Protein AF-A0A7C4GXL9-F1 (afdb_monomer_lite)

Sequence (65 aa):
MLPSLSVVIPTLNRPKALRHTLIDLLKQDYPIGRWEIVVVDQSDIETQLPPYSGVSLRHLRTTKK

Secondary structure (DSSP, 8-state):
---SEEEEEEESS-HHHHHHHHHHHTT--SPTTSEEEEEEE---STTPPPPP-BTTEEEEE----

Radius of gyration: 12.3 Å; chains: 1; bounding box: 34×20×31 Å

Foldseek 3Di:
DAAPEEAEAEDELPQPVVVVVVVVVVPDPPDPPNYAYEYEYAYDPVSDHDDDDDPRYHYHYDHDD

pLDDT: mean 86.07, std 9.47, range [59.22, 95.75]

Structure (mmCIF, N/CA/C/O backbone):
data_AF-A0A7C4GXL9-F1
#
_entry.id   AF-A0A7C4GXL9-F1
#
loop_
_atom_site.group_PDB
_atom_site.id
_atom_site.type_symbol
_atom_site.label_atom_id
_atom_site.label_alt_id
_atom_site.label_comp_id
_atom_site.label_asym_id
_atom_site.label_entity_id
_atom_site.label_seq_id
_atom_site.pdbx_PDB_ins_code
_atom_site.Cartn_x
_atom_site.Cartn_y
_atom_site.Cartn_z
_atom_site.occupancy
_atom_site.B_iso_or_equiv
_atom_site.auth_seq_id
_atom_site.auth_comp_id
_atom_site.auth_asym_id
_atom_site.auth_atom_id
_atom_site.pdbx_PDB_model_num
ATOM 1 N N . MET A 1 1 ? -2.787 3.505 20.240 1.00 66.00 1 MET A N 1
ATOM 2 C CA . MET A 1 1 ? -3.336 2.159 19.953 1.00 66.00 1 MET A CA 1
ATOM 3 C C . MET A 1 1 ? -2.383 1.436 19.018 1.00 66.00 1 MET A C 1
ATOM 5 O O . MET A 1 1 ? -1.738 2.110 18.226 1.00 66.00 1 MET A O 1
ATOM 9 N N . LEU A 1 2 ? -2.278 0.110 19.118 1.00 80.19 2 LEU A N 1
ATOM 10 C CA . LEU A 1 2 ? -1.533 -0.704 18.152 1.00 80.19 2 LEU A CA 1
ATOM 11 C C . LEU A 1 2 ? -2.403 -0.969 16.908 1.00 80.19 2 LEU A C 1
ATOM 13 O O . LEU A 1 2 ? -3.627 -1.074 17.062 1.00 80.19 2 LEU A O 1
ATOM 17 N N . PRO A 1 3 ? -1.814 -1.057 15.701 1.00 86.94 3 PRO A N 1
ATOM 18 C CA . PRO A 1 3 ? -2.557 -1.448 14.510 1.00 86.94 3 PRO A CA 1
ATOM 19 C C . PRO A 1 3 ? -3.121 -2.863 14.688 1.00 86.94 3 PRO A C 1
ATOM 21 O O . PRO A 1 3 ? -2.463 -3.739 15.244 1.00 86.94 3 PRO A O 1
ATOM 24 N N . SER A 1 4 ? -4.354 -3.083 14.229 1.00 94.19 4 SER A N 1
ATOM 25 C CA . SER A 1 4 ? -4.984 -4.410 14.202 1.00 94.19 4 SER A CA 1
ATOM 26 C C . SER A 1 4 ? -4.754 -5.153 12.886 1.00 94.19 4 SER A C 1
ATOM 28 O O . SER A 1 4 ? -5.085 -6.330 12.792 1.00 94.19 4 SER A O 1
ATOM 30 N N . LEU A 1 5 ? -4.211 -4.468 11.877 1.00 93.44 5 LEU A 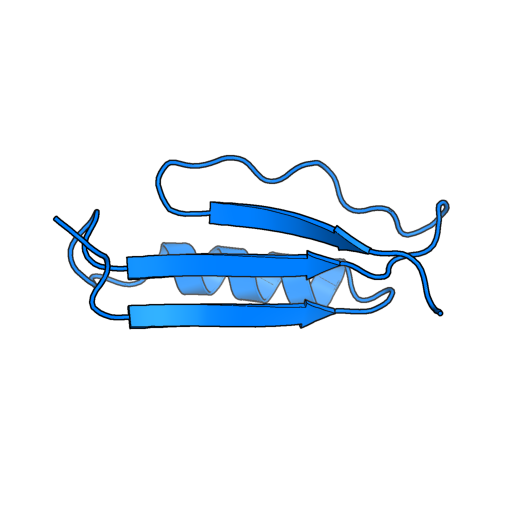N 1
ATOM 31 C CA . LEU A 1 5 ? -3.919 -5.004 10.553 1.00 93.44 5 LEU A CA 1
ATOM 32 C C . LEU A 1 5 ? -2.611 -4.408 10.023 1.00 93.44 5 LEU A C 1
ATOM 34 O O . LEU A 1 5 ? -2.432 -3.190 10.044 1.00 93.44 5 LEU A O 1
ATOM 38 N N . SER A 1 6 ? -1.745 -5.255 9.476 1.00 94.44 6 SER A N 1
ATOM 39 C CA . SER A 1 6 ? -0.516 -4.829 8.803 1.00 94.44 6 SER A CA 1
ATOM 40 C C . SER A 1 6 ? -0.469 -5.432 7.401 1.00 94.44 6 SER A C 1
ATOM 42 O O . SER A 1 6 ? -0.576 -6.647 7.238 1.00 94.44 6 SER A O 1
ATOM 44 N N . VAL A 1 7 ? -0.298 -4.587 6.385 1.00 95.25 7 VAL A N 1
ATOM 45 C CA . VAL A 1 7 ? -0.092 -5.011 4.995 1.00 95.25 7 VAL A CA 1
ATOM 46 C C . VAL A 1 7 ? 1.403 -5.001 4.712 1.00 95.25 7 VAL A C 1
ATOM 48 O O . VAL A 1 7 ? 2.015 -3.937 4.636 1.00 95.25 7 VAL A O 1
ATOM 51 N N . VAL A 1 8 ? 2.005 -6.180 4.564 1.00 95.75 8 VAL A N 1
ATOM 52 C CA . VAL A 1 8 ? 3.442 -6.315 4.289 1.00 95.75 8 VAL A CA 1
ATOM 53 C C . VAL A 1 8 ? 3.657 -6.560 2.798 1.00 95.75 8 VAL A C 1
ATOM 55 O O . VAL A 1 8 ? 3.134 -7.528 2.249 1.00 95.75 8 VAL A O 1
ATOM 58 N N . ILE A 1 9 ? 4.434 -5.693 2.144 1.00 95.12 9 ILE A N 1
ATOM 59 C CA . ILE A 1 9 ? 4.697 -5.743 0.701 1.00 95.12 9 ILE A CA 1
ATOM 60 C C . ILE A 1 9 ? 6.193 -5.977 0.461 1.00 95.12 9 ILE A C 1
ATOM 62 O O . ILE A 1 9 ? 6.959 -5.012 0.391 1.00 95.12 9 ILE A O 1
ATOM 66 N N . PRO A 1 10 ? 6.636 -7.236 0.327 1.00 94.25 10 PRO A N 1
ATOM 67 C CA . PRO A 1 10 ? 7.966 -7.528 -0.181 1.00 94.25 10 PRO A CA 1
ATOM 68 C C .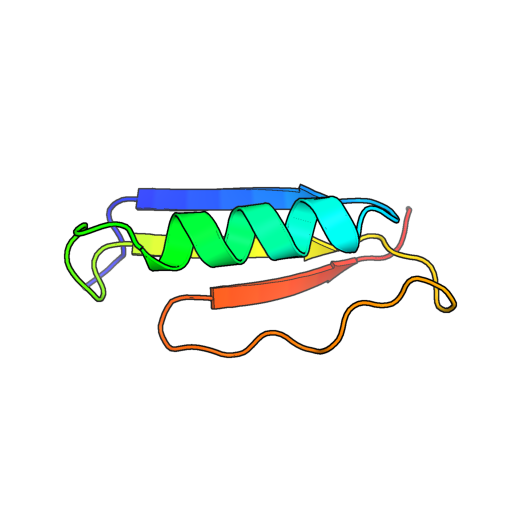 PRO A 1 10 ? 8.025 -7.221 -1.679 1.00 94.25 10 PRO A C 1
ATOM 70 O O . PRO A 1 10 ? 7.164 -7.644 -2.453 1.00 94.25 10 PRO A O 1
ATOM 73 N N . THR A 1 11 ? 9.046 -6.481 -2.101 1.00 91.62 11 THR A N 1
ATOM 74 C CA . THR A 1 11 ? 9.227 -6.100 -3.503 1.00 91.62 11 THR A CA 1
ATOM 75 C C . THR A 1 11 ? 10.700 -6.086 -3.900 1.00 91.62 11 THR A C 1
ATOM 77 O O . THR A 1 11 ? 11.578 -5.754 -3.106 1.00 91.62 11 THR A O 1
ATOM 80 N N . LEU A 1 12 ? 10.964 -6.454 -5.154 1.00 92.25 12 LEU A N 1
ATOM 81 C CA . LEU A 1 12 ? 12.288 -6.466 -5.772 1.00 92.25 12 LEU A CA 1
ATOM 82 C C . LEU A 1 12 ? 12.158 -5.917 -7.192 1.00 92.25 12 LEU A C 1
ATOM 84 O O . LEU A 1 12 ? 11.547 -6.565 -8.041 1.00 92.25 12 LEU A O 1
ATOM 88 N N . ASN A 1 13 ? 12.717 -4.733 -7.446 1.00 89.94 13 ASN A N 1
ATOM 89 C CA . ASN A 1 13 ? 12.768 -4.100 -8.770 1.00 89.94 13 ASN A CA 1
ATOM 90 C C . ASN A 1 13 ? 11.392 -3.997 -9.474 1.00 89.94 13 ASN A C 1
ATOM 92 O O . ASN A 1 13 ? 11.297 -4.094 -10.698 1.00 89.94 13 ASN A O 1
ATOM 96 N N . ARG A 1 14 ? 10.291 -3.803 -8.723 1.00 91.25 14 ARG A N 1
ATOM 97 C CA . ARG A 1 14 ? 8.923 -3.653 -9.278 1.00 91.25 14 ARG A CA 1
ATOM 98 C C . ARG A 1 14 ? 8.289 -2.286 -8.995 1.00 91.25 14 ARG A C 1
ATOM 100 O O . ARG A 1 14 ? 7.201 -2.223 -8.415 1.00 91.25 14 ARG A O 1
ATOM 107 N N . PRO A 1 15 ? 8.902 -1.175 -9.438 1.00 89.31 15 PRO A N 1
ATOM 108 C CA . PRO A 1 15 ? 8.477 0.154 -9.016 1.00 89.31 15 PRO A CA 1
ATOM 109 C C . PRO A 1 15 ? 7.067 0.537 -9.492 1.00 89.31 15 PRO A C 1
ATOM 111 O O . PRO A 1 15 ? 6.285 1.105 -8.732 1.00 89.31 15 PRO A O 1
ATOM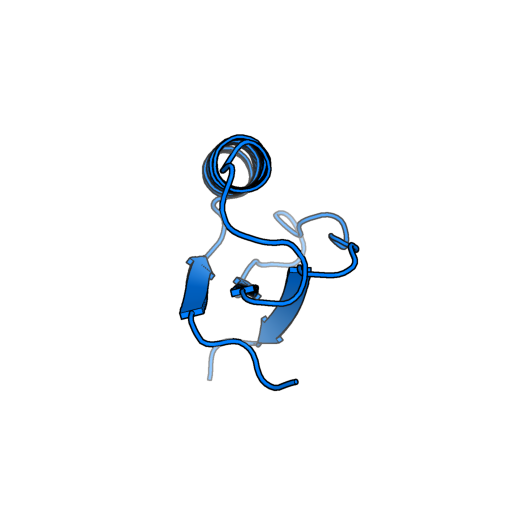 114 N N . LYS A 1 16 ? 6.694 0.174 -10.729 1.00 91.19 16 LYS A N 1
ATOM 115 C CA . LYS A 1 16 ? 5.348 0.443 -11.273 1.00 91.19 16 LYS A CA 1
ATOM 116 C C . LYS A 1 16 ? 4.251 -0.302 -10.515 1.00 91.19 16 LYS A C 1
ATOM 118 O O . LYS A 1 16 ? 3.241 0.300 -10.164 1.00 91.19 16 LYS A O 1
ATOM 123 N N . ALA A 1 17 ? 4.454 -1.597 -10.271 1.00 92.75 17 ALA A N 1
ATOM 124 C CA . ALA A 1 17 ? 3.473 -2.419 -9.571 1.00 92.75 17 ALA A CA 1
ATOM 125 C C . ALA A 1 17 ? 3.288 -1.927 -8.133 1.00 92.75 17 ALA A C 1
ATOM 127 O O . ALA A 1 17 ? 2.157 -1.677 -7.733 1.00 92.75 17 ALA A O 1
ATOM 128 N N . LEU A 1 18 ? 4.391 -1.679 -7.411 1.00 92.56 18 LEU A N 1
ATOM 129 C CA . LEU A 1 18 ? 4.320 -1.141 -6.055 1.00 92.56 18 LEU A CA 1
ATOM 130 C C . LEU A 1 18 ? 3.554 0.183 -6.021 1.00 92.56 18 LEU A C 1
ATOM 132 O O . LEU A 1 18 ? 2.673 0.350 -5.185 1.00 92.56 18 LEU A O 1
ATOM 136 N N . ARG A 1 19 ? 3.851 1.113 -6.936 1.00 91.25 19 ARG A N 1
ATOM 137 C CA . ARG A 1 19 ? 3.159 2.404 -6.988 1.00 91.25 19 ARG A CA 1
ATOM 138 C C . ARG A 1 19 ? 1.646 2.234 -7.125 1.00 91.25 19 ARG A C 1
ATOM 140 O O . ARG A 1 19 ? 0.909 2.899 -6.404 1.00 91.25 19 ARG A O 1
ATOM 147 N N . HIS A 1 20 ? 1.182 1.376 -8.032 1.00 94.25 20 HIS A N 1
ATOM 148 C CA . HIS A 1 20 ? -0.252 1.126 -8.195 1.00 94.25 20 HIS A CA 1
ATOM 149 C C . HIS A 1 20 ? -0.855 0.480 -6.944 1.00 94.25 20 HIS A C 1
ATOM 151 O O . HIS A 1 20 ? -1.866 0.967 -6.449 1.00 94.25 20 HIS A O 1
ATOM 157 N N . THR A 1 21 ? -0.185 -0.521 -6.365 1.00 94.25 21 THR A N 1
ATOM 158 C CA . THR A 1 21 ? -0.620 -1.145 -5.108 1.00 94.25 21 THR A CA 1
ATOM 159 C C . THR A 1 21 ? -0.763 -0.120 -3.983 1.00 94.25 21 THR A C 1
ATOM 161 O O . THR A 1 21 ? -1.779 -0.109 -3.298 1.00 94.25 21 THR A O 1
ATOM 164 N N . LEU A 1 22 ? 0.215 0.773 -3.801 1.00 92.44 22 LEU A N 1
ATOM 165 C CA . LEU A 1 22 ? 0.155 1.815 -2.773 1.00 92.44 22 LEU A CA 1
ATOM 166 C C . LEU A 1 22 ? -0.993 2.799 -3.023 1.00 92.44 22 LEU A C 1
ATOM 168 O O . LEU A 1 22 ? -1.701 3.147 -2.084 1.00 92.44 22 LEU A O 1
ATOM 172 N N . ILE A 1 23 ? -1.211 3.216 -4.274 1.00 91.94 23 ILE A N 1
ATOM 173 C CA . ILE A 1 23 ? -2.336 4.092 -4.637 1.00 91.94 23 ILE A CA 1
ATOM 174 C C . ILE A 1 23 ? -3.674 3.436 -4.288 1.00 91.94 23 ILE A C 1
ATOM 176 O O . ILE A 1 23 ? -4.558 4.110 -3.769 1.00 91.94 23 ILE A O 1
ATOM 180 N N . ASP A 1 24 ? -3.833 2.143 -4.557 1.00 93.62 24 ASP A N 1
ATOM 181 C CA . ASP A 1 24 ? -5.091 1.444 -4.295 1.00 93.62 24 ASP A CA 1
ATOM 182 C C . ASP A 1 24 ? -5.299 1.142 -2.807 1.00 93.62 24 ASP A C 1
ATOM 184 O O . ASP A 1 24 ? -6.418 1.261 -2.305 1.00 93.62 24 ASP A O 1
ATOM 188 N N . LEU A 1 25 ? -4.228 0.849 -2.065 1.00 92.38 25 LEU A N 1
ATOM 189 C CA . LEU A 1 25 ? -4.291 0.723 -0.609 1.00 92.38 25 LEU A CA 1
ATOM 190 C C . LEU A 1 25 ? -4.682 2.051 0.053 1.00 92.38 25 LEU A C 1
ATOM 192 O O . LEU A 1 25 ? -5.509 2.074 0.955 1.00 92.38 25 LEU A O 1
ATOM 196 N N . LEU A 1 26 ? -4.167 3.185 -0.418 1.00 88.12 26 LEU A N 1
ATOM 197 C CA . LEU A 1 26 ? -4.522 4.490 0.151 1.00 88.12 26 LEU A CA 1
ATOM 198 C C . LEU A 1 26 ? -5.995 4.886 -0.057 1.00 88.12 26 LEU A C 1
ATOM 200 O O . LEU A 1 26 ? -6.458 5.819 0.594 1.00 88.12 26 LEU A O 1
ATOM 204 N N . LYS A 1 27 ? -6.736 4.193 -0.931 1.00 91.19 27 LYS A N 1
ATOM 205 C CA . LYS A 1 27 ? -8.178 4.409 -1.146 1.00 91.19 27 LYS A CA 1
ATOM 206 C C . LYS A 1 27 ? -9.066 3.616 -0.185 1.00 91.19 27 L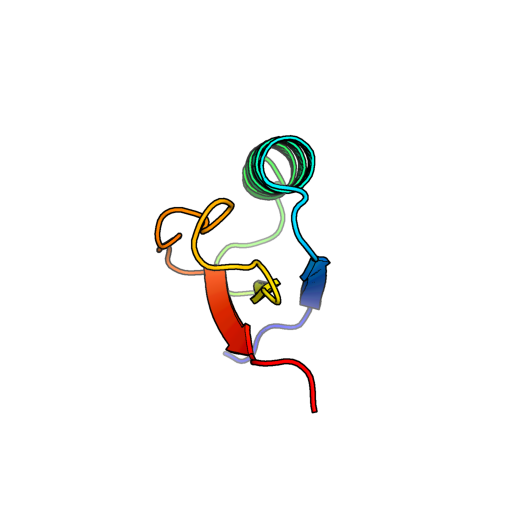YS A C 1
ATOM 208 O O . LYS A 1 27 ? -10.280 3.787 -0.241 1.00 91.19 27 LYS A O 1
ATOM 213 N N . GLN A 1 28 ? -8.501 2.726 0.633 1.00 90.88 28 GLN A N 1
ATOM 214 C CA . GLN A 1 28 ? -9.300 1.924 1.557 1.00 90.88 28 GLN A CA 1
ATOM 215 C C . GLN A 1 28 ? -9.938 2.811 2.631 1.00 90.88 28 GLN A C 1
ATOM 217 O O . GLN A 1 28 ? -9.317 3.741 3.143 1.00 90.88 28 GLN A O 1
ATOM 222 N N . ASP A 1 29 ? -11.162 2.475 3.016 1.00 92.00 29 ASP A N 1
ATOM 223 C CA . ASP A 1 29 ? -11.941 3.140 4.063 1.00 92.00 29 ASP A CA 1
ATOM 224 C C . ASP A 1 29 ? -11.685 2.552 5.465 1.00 92.00 29 ASP A C 1
ATOM 226 O O . ASP A 1 29 ? -12.393 2.860 6.426 1.00 92.00 29 ASP A O 1
ATOM 230 N N . TYR A 1 30 ? -10.639 1.728 5.612 1.00 90.69 30 TYR A N 1
ATOM 231 C CA . TYR A 1 30 ? -10.264 1.152 6.898 1.00 90.69 30 TYR A CA 1
ATOM 232 C C . TYR A 1 30 ? -9.830 2.252 7.883 1.00 90.69 30 TYR A C 1
ATOM 234 O O . TYR A 1 30 ? -9.065 3.148 7.502 1.00 90.69 30 TYR A O 1
ATOM 242 N N . PRO A 1 31 ? -10.248 2.191 9.164 1.00 90.12 31 PRO A N 1
ATOM 243 C CA . PRO A 1 31 ? -10.018 3.276 10.107 1.00 90.12 31 PRO A CA 1
ATOM 244 C C . PRO A 1 31 ? -8.553 3.717 10.198 1.00 90.12 31 PRO A C 1
ATOM 246 O O . PRO A 1 31 ? -7.645 2.914 10.441 1.00 90.12 31 PRO A O 1
ATOM 249 N N . ILE A 1 32 ? -8.330 5.024 10.052 1.00 84.94 32 ILE A N 1
ATOM 250 C CA . ILE A 1 32 ? -7.002 5.638 10.157 1.00 84.94 32 ILE A CA 1
ATOM 251 C C . ILE A 1 32 ? -6.383 5.291 11.518 1.00 84.94 32 ILE A C 1
ATOM 253 O O . ILE A 1 32 ? -7.047 5.313 12.554 1.00 84.94 32 ILE A O 1
ATOM 257 N N . GLY A 1 33 ? -5.099 4.932 11.518 1.00 86.81 33 GLY A N 1
ATOM 258 C CA . GLY A 1 33 ? -4.370 4.561 12.735 1.00 86.81 33 GLY A CA 1
ATOM 259 C C . GLY A 1 33 ? -4.701 3.168 13.291 1.00 86.81 33 GLY A C 1
ATOM 260 O O . GLY A 1 33 ? -4.123 2.768 14.300 1.00 86.81 33 GLY A O 1
ATOM 261 N N . ARG A 1 34 ? -5.593 2.405 12.641 1.00 92.25 34 ARG A N 1
ATOM 262 C CA . ARG A 1 34 ? -5.856 0.987 12.954 1.00 92.25 34 ARG A CA 1
ATOM 263 C C . ARG A 1 34 ? -5.136 0.019 12.021 1.00 92.25 34 ARG A C 1
ATOM 265 O O . ARG A 1 34 ? -5.198 -1.187 12.253 1.00 92.25 34 ARG A O 1
ATOM 272 N N . TRP A 1 35 ? -4.444 0.533 11.012 1.00 93.56 35 TRP A N 1
ATOM 273 C CA . TRP A 1 35 ? -3.672 -0.269 10.078 1.00 93.56 35 TRP A CA 1
ATOM 274 C C . TRP A 1 35 ? -2.410 0.439 9.596 1.00 93.56 35 TRP A C 1
ATOM 276 O O . TRP A 1 35 ? -2.271 1.664 9.697 1.00 93.56 35 TRP A O 1
ATOM 286 N N . GLU A 1 36 ? -1.491 -0.368 9.082 1.00 93.12 36 GLU A N 1
ATOM 287 C CA . GLU A 1 36 ? -0.217 0.066 8.526 1.00 93.12 36 GLU A CA 1
ATOM 288 C C . GLU A 1 36 ? 0.113 -0.664 7.220 1.00 93.12 36 GLU A C 1
ATOM 290 O O . GLU A 1 36 ? -0.347 -1.779 6.966 1.00 93.12 36 GLU A O 1
ATOM 295 N N . ILE A 1 37 ? 0.977 -0.041 6.427 1.00 94.31 37 ILE A N 1
ATOM 296 C CA . ILE A 1 37 ? 1.601 -0.603 5.238 1.00 94.31 37 ILE A CA 1
ATOM 297 C C . ILE A 1 37 ? 3.105 -0.633 5.495 1.00 94.31 37 ILE A C 1
ATOM 299 O O . ILE A 1 37 ? 3.710 0.402 5.776 1.00 94.31 37 ILE A O 1
ATOM 303 N N . VAL A 1 38 ? 3.715 -1.806 5.376 1.00 94.19 38 VAL A N 1
ATOM 304 C CA . VAL A 1 38 ? 5.160 -1.995 5.516 1.00 94.19 38 VAL A CA 1
ATOM 305 C C . VAL A 1 38 ? 5.713 -2.493 4.189 1.00 94.19 38 VAL A C 1
ATOM 307 O O . VAL A 1 38 ? 5.476 -3.631 3.790 1.00 94.19 38 VAL A O 1
ATOM 310 N N . VAL A 1 39 ? 6.458 -1.641 3.493 1.00 94.06 39 VAL A N 1
ATOM 311 C CA . VAL A 1 39 ? 7.157 -2.002 2.257 1.00 94.06 39 VAL A CA 1
ATOM 312 C C . VAL A 1 39 ? 8.535 -2.532 2.620 1.00 94.06 39 VAL A C 1
ATOM 314 O O . VAL A 1 39 ? 9.315 -1.820 3.248 1.00 94.06 39 VAL A O 1
ATOM 317 N N . VAL A 1 40 ? 8.840 -3.761 2.207 1.00 93.31 40 VAL A N 1
ATOM 318 C CA . VAL A 1 40 ? 10.180 -4.348 2.312 1.00 93.31 40 VAL A CA 1
ATOM 319 C C . VAL A 1 40 ? 10.806 -4.315 0.928 1.00 93.31 40 VAL A C 1
ATOM 321 O O . VAL A 1 40 ? 10.451 -5.101 0.051 1.00 93.31 40 VAL A O 1
ATOM 324 N N . ASP A 1 41 ? 11.707 -3.362 0.736 1.00 90.69 41 ASP A N 1
ATOM 325 C CA . ASP A 1 41 ? 12.286 -3.033 -0.556 1.00 90.69 41 ASP A CA 1
ATOM 326 C C . ASP A 1 41 ? 13.703 -3.586 -0.691 1.00 90.69 41 ASP A C 1
ATOM 328 O O . ASP A 1 41 ? 14.607 -3.239 0.076 1.00 90.69 41 ASP A O 1
ATOM 332 N N . GLN A 1 42 ? 13.870 -4.454 -1.685 1.00 90.25 42 GLN A N 1
ATOM 333 C CA . GLN A 1 42 ? 15.142 -5.050 -2.080 1.00 90.25 42 GLN A CA 1
ATOM 334 C C . GLN A 1 42 ? 15.645 -4.511 -3.419 1.00 90.25 42 GLN A C 1
ATOM 336 O O . GLN A 1 42 ? 16.452 -5.175 -4.072 1.00 90.25 42 GLN A O 1
ATOM 341 N N . SER A 1 43 ? 15.163 -3.346 -3.861 1.00 86.50 43 SER A N 1
ATOM 342 C CA . SER A 1 43 ? 15.576 -2.801 -5.143 1.00 86.50 43 SER A CA 1
ATOM 343 C C . SER A 1 43 ? 17.078 -2.518 -5.203 1.00 86.50 43 SER A C 1
ATOM 345 O O . SER A 1 43 ? 17.696 -2.034 -4.239 1.00 86.50 43 SER A O 1
ATOM 347 N N . ASP A 1 44 ? 17.651 -2.745 -6.380 1.00 84.69 44 ASP A N 1
ATOM 348 C CA . ASP A 1 44 ? 18.966 -2.205 -6.711 1.00 84.69 44 ASP A CA 1
ATOM 349 C C . ASP A 1 44 ? 18.954 -0.660 -6.728 1.00 84.69 44 ASP A C 1
ATOM 351 O O . ASP A 1 44 ? 17.930 -0.004 -6.501 1.00 84.69 44 ASP A O 1
ATOM 355 N N . ILE A 1 45 ? 20.136 -0.063 -6.895 1.00 76.00 45 ILE A N 1
ATOM 356 C CA . ILE A 1 45 ? 20.314 1.398 -6.894 1.00 76.00 45 ILE A CA 1
ATOM 357 C C . ILE A 1 45 ? 19.581 2.039 -8.083 1.00 76.00 45 ILE A C 1
ATOM 359 O O . ILE A 1 45 ? 19.008 3.114 -7.932 1.00 76.00 45 ILE A O 1
ATOM 363 N N . GLU A 1 46 ? 19.553 1.372 -9.240 1.00 74.81 46 GLU A N 1
ATOM 364 C CA . GLU A 1 46 ? 18.966 1.905 -10.476 1.00 74.81 46 GLU A CA 1
ATOM 365 C C . GLU A 1 46 ? 17.434 1.901 -10.462 1.00 74.81 46 GLU A C 1
ATOM 367 O O . GLU A 1 46 ? 16.809 2.821 -10.987 1.00 74.81 46 GLU A O 1
ATOM 372 N N . THR A 1 47 ? 16.810 0.908 -9.825 1.00 74.06 47 THR A N 1
ATOM 373 C CA . THR A 1 47 ? 15.351 0.851 -9.640 1.00 74.06 47 THR A CA 1
ATOM 374 C C . THR A 1 47 ? 14.896 1.327 -8.266 1.00 74.06 47 THR A C 1
ATOM 376 O O . THR A 1 47 ? 13.773 1.028 -7.846 1.00 74.06 47 THR A O 1
ATOM 379 N N . GLN A 1 48 ? 15.739 2.104 -7.580 1.00 69.06 48 GLN A N 1
ATOM 380 C CA . GLN A 1 48 ? 15.411 2.646 -6.274 1.00 69.06 48 GLN A CA 1
ATOM 381 C C . GLN A 1 48 ? 14.129 3.476 -6.323 1.00 69.06 48 GLN A C 1
ATOM 383 O O . GLN A 1 48 ? 13.979 4.439 -7.078 1.00 69.06 48 GLN A O 1
ATOM 388 N N . LEU A 1 49 ? 13.197 3.088 -5.465 1.00 71.75 49 LEU A N 1
ATOM 389 C CA . LEU A 1 49 ? 11.951 3.797 -5.268 1.00 71.75 49 LEU A CA 1
ATOM 390 C C . LEU A 1 49 ? 12.186 5.102 -4.495 1.00 71.75 49 LEU A C 1
ATOM 392 O O . LEU A 1 49 ? 13.030 5.138 -3.593 1.00 71.75 49 LEU A O 1
ATOM 396 N N . PRO A 1 50 ? 11.435 6.178 -4.800 1.00 74.06 50 PRO A N 1
ATOM 397 C CA . PRO A 1 50 ? 11.444 7.358 -3.949 1.00 74.06 50 PRO A CA 1
ATOM 398 C C . PRO A 1 50 ? 10.974 6.978 -2.536 1.00 74.06 50 PRO A C 1
ATOM 400 O O . PRO A 1 50 ? 10.139 6.079 -2.398 1.00 74.06 50 PRO A O 1
ATOM 403 N N . PRO A 1 51 ? 11.476 7.651 -1.485 1.00 71.31 51 PRO A N 1
ATOM 404 C CA . PRO A 1 51 ? 11.023 7.389 -0.130 1.00 7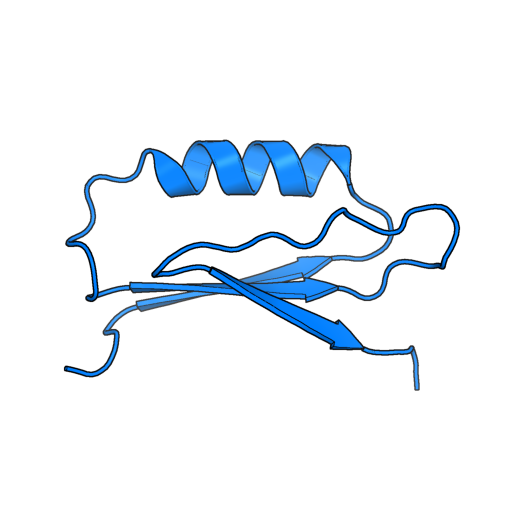1.31 51 PRO A CA 1
ATOM 405 C C . PRO A 1 51 ? 9.528 7.696 -0.032 1.00 71.31 51 PRO A C 1
ATOM 407 O O . PRO A 1 51 ? 9.091 8.826 -0.259 1.00 71.31 51 PRO A O 1
ATOM 410 N N . TYR A 1 52 ? 8.742 6.680 0.304 1.00 74.50 52 TYR A N 1
ATOM 411 C CA . TYR A 1 52 ? 7.330 6.853 0.605 1.00 74.50 52 TYR A CA 1
ATOM 412 C C . TYR A 1 52 ? 7.185 7.226 2.082 1.00 74.50 52 TYR A C 1
ATOM 414 O O . TYR A 1 52 ? 7.686 6.518 2.955 1.00 74.50 52 TYR A O 1
ATOM 422 N N . SER A 1 53 ? 6.495 8.329 2.372 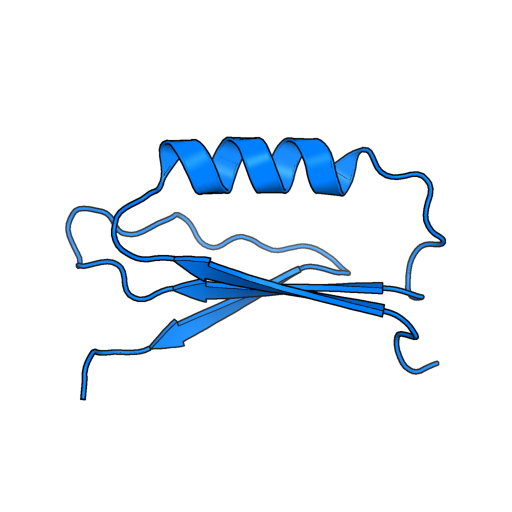1.00 65.12 53 SER A N 1
ATOM 423 C CA . SER A 1 53 ? 6.212 8.765 3.740 1.00 65.12 53 SER A CA 1
ATOM 424 C C . SER A 1 53 ? 4.729 9.084 3.918 1.00 65.12 53 SER A C 1
ATOM 426 O O . SER A 1 53 ? 4.068 9.628 3.035 1.00 65.12 53 SER A O 1
ATOM 428 N N . GLY A 1 54 ? 4.188 8.692 5.069 1.00 70.88 54 GLY A N 1
ATOM 429 C CA . GLY A 1 54 ? 2.793 8.899 5.440 1.00 70.88 54 GLY A CA 1
ATOM 430 C C . GLY A 1 54 ? 2.501 8.269 6.799 1.00 70.88 54 GLY A C 1
ATOM 431 O O . GLY A 1 54 ? 3.235 7.391 7.243 1.00 70.88 54 GLY A O 1
ATOM 432 N N . VAL A 1 55 ? 1.424 8.704 7.458 1.00 67.56 55 VAL A N 1
ATOM 433 C CA . VAL A 1 55 ? 1.102 8.334 8.856 1.00 67.56 55 VAL A CA 1
ATOM 434 C C . VAL A 1 55 ? 1.002 6.811 9.066 1.00 67.56 55 VAL A C 1
ATOM 436 O O . VAL A 1 55 ? 1.302 6.321 10.152 1.00 67.56 55 VAL A O 1
ATOM 439 N N . SER A 1 56 ? 0.656 6.060 8.016 1.00 82.06 56 SER A N 1
ATOM 440 C CA . SER A 1 56 ? 0.501 4.600 8.047 1.00 82.06 56 SER A CA 1
ATOM 441 C C . SER A 1 56 ? 1.497 3.833 7.171 1.00 82.06 56 SER A C 1
ATOM 443 O O . SER A 1 56 ? 1.382 2.615 7.099 1.00 82.06 56 SER A O 1
ATOM 445 N N . LEU A 1 57 ? 2.458 4.482 6.501 1.00 88.69 57 LEU A N 1
ATOM 446 C CA . LEU A 1 57 ? 3.381 3.806 5.579 1.00 88.69 57 LEU A CA 1
ATOM 447 C C . LEU A 1 57 ? 4.807 3.806 6.129 1.00 88.69 57 LEU A C 1
ATOM 449 O O . LEU A 1 57 ? 5.396 4.858 6.366 1.00 88.69 57 LEU A O 1
ATOM 453 N N . ARG A 1 58 ? 5.378 2.609 6.272 1.00 89.44 58 ARG A N 1
ATOM 454 C CA . ARG A 1 58 ? 6.789 2.388 6.601 1.00 89.44 58 ARG A CA 1
ATOM 455 C C . ARG A 1 58 ? 7.502 1.754 5.414 1.00 89.44 58 ARG A C 1
ATOM 457 O O . ARG A 1 58 ? 7.048 0.745 4.882 1.00 89.44 58 ARG A O 1
ATOM 464 N N . HIS A 1 59 ? 8.636 2.323 5.023 1.00 89.81 59 HIS A N 1
ATOM 465 C CA . HIS A 1 59 ? 9.490 1.793 3.960 1.00 89.81 59 HIS A CA 1
ATOM 466 C C . HIS A 1 59 ? 10.795 1.297 4.577 1.00 89.81 59 HIS A C 1
ATOM 468 O O . HIS A 1 59 ? 11.584 2.076 5.105 1.00 89.81 59 HIS A O 1
ATOM 474 N N . LEU A 1 60 ? 10.988 -0.018 4.553 1.00 89.25 60 LEU A N 1
ATOM 475 C CA . LEU A 1 60 ? 12.170 -0.701 5.057 1.00 89.25 60 LEU A CA 1
ATOM 476 C C . LEU A 1 60 ? 13.005 -1.165 3.871 1.00 89.25 60 LEU A C 1
ATOM 478 O O . LEU A 1 60 ? 12.551 -1.986 3.074 1.00 89.25 60 LEU A O 1
ATOM 482 N N . ARG A 1 61 ? 14.235 -0.663 3.762 1.00 85.69 61 ARG A N 1
ATOM 483 C CA . ARG A 1 61 ? 15.180 -1.133 2.750 1.00 85.69 61 ARG A CA 1
ATOM 484 C C . ARG A 1 61 ? 16.066 -2.224 3.325 1.00 85.69 61 ARG A C 1
ATOM 486 O O . ARG A 1 61 ? 16.578 -2.092 4.435 1.00 85.69 61 ARG A O 1
ATOM 493 N N . THR A 1 62 ? 16.271 -3.284 2.558 1.00 82.94 62 THR A N 1
ATOM 494 C CA . THR A 1 62 ? 17.162 -4.377 2.940 1.00 82.94 62 THR A CA 1
ATOM 495 C C . THR A 1 62 ? 17.997 -4.830 1.749 1.00 82.94 62 THR A C 1
ATOM 497 O O . THR A 1 62 ? 17.543 -4.810 0.607 1.00 82.94 62 THR A O 1
ATOM 500 N N . THR A 1 63 ? 19.246 -5.202 2.004 1.00 75.75 63 THR A N 1
ATOM 501 C CA . THR A 1 63 ? 20.137 -5.794 1.006 1.00 75.75 63 THR A CA 1
ATOM 502 C C . THR A 1 63 ? 19.921 -7.304 0.947 1.00 75.75 63 THR A C 1
ATOM 504 O O . THR A 1 63 ? 19.570 -7.930 1.950 1.00 75.75 63 THR A O 1
ATOM 507 N N . LYS A 1 64 ? 20.130 -7.914 -0.228 1.00 64.31 64 LYS A N 1
ATOM 508 C CA . LYS A 1 64 ? 20.219 -9.379 -0.312 1.00 64.31 64 LYS A CA 1
ATOM 509 C C . LYS A 1 64 ? 21.336 -9.851 0.629 1.00 64.31 64 LYS A C 1
ATOM 511 O O . LYS A 1 64 ? 22.419 -9.266 0.618 1.00 64.31 64 LYS A O 1
ATOM 516 N N . LYS A 1 65 ? 21.030 -10.851 1.459 1.00 59.22 65 LYS A N 1
ATOM 517 C CA . LYS A 1 65 ? 22.048 -11.636 2.167 1.00 59.22 65 LYS A CA 1
ATOM 518 C C . LYS A 1 65 ? 22.830 -12.483 1.176 1.00 59.22 65 LYS A C 1
ATOM 520 O O . LYS A 1 65 ? 22.204 -12.925 0.185 1.00 59.22 65 LYS A O 1
#